Protein AF-A0A6L3IK37-F1 (afdb_monomer_lite)

Secondary structure (DSSP, 8-state):
-HHHHHHHHHHHHHHHHHHHHHHHHHHHHHHHHHHHHHHHHHHHHHHHHH-HHHHHHHHHHHHHHHHT--HHHHHHHHTS---EEEEEEEEETTTTEEEEEEEEEEEEEE-SS-TT-EEEEETTEEHHHHHHHHHHHHHHHHHHHHHS---------

Radius of gyration: 30.39 Å; chains: 1; bounding box: 72×68×81 Å

pLDDT: mean 91.51, std 11.32, range [49.31, 98.19]

Structure (mmCIF, N/CA/C/O backbone):
data_AF-A0A6L3IK37-F1
#
_entry.id   AF-A0A6L3IK37-F1
#
loop_
_atom_site.group_PDB
_atom_site.id
_atom_site.type_symbol
_atom_site.label_atom_id
_atom_site.label_alt_id
_atom_site.label_comp_id
_atom_site.label_asym_id
_atom_site.label_entity_id
_atom_site.label_seq_id
_atom_site.pdbx_PDB_ins_code
_atom_site.Cartn_x
_atom_site.Cartn_y
_atom_site.Cartn_z
_atom_site.occupancy
_atom_site.B_iso_or_equiv
_atom_site.auth_seq_id
_atom_site.auth_comp_id
_atom_site.auth_asym_id
_atom_site.auth_atom_id
_atom_site.pdbx_PDB_model_num
ATOM 1 N N . ILE A 1 1 ? 33.779 28.475 -53.588 1.00 79.12 1 ILE A N 1
ATOM 2 C CA . ILE A 1 1 ? 32.376 28.496 -53.094 1.00 79.12 1 ILE A CA 1
ATOM 3 C C . ILE A 1 1 ? 31.785 27.084 -53.132 1.00 79.12 1 ILE A C 1
ATOM 5 O O . ILE A 1 1 ? 31.242 26.649 -52.122 1.00 79.12 1 ILE A O 1
ATOM 9 N N . ASP A 1 2 ? 31.979 26.329 -54.217 1.00 88.56 2 ASP A N 1
ATOM 10 C CA . ASP A 1 2 ? 31.417 24.974 -54.367 1.00 88.56 2 ASP A CA 1
ATOM 11 C C . ASP A 1 2 ? 31.995 23.923 -53.408 1.00 88.56 2 ASP A C 1
ATOM 13 O O . ASP A 1 2 ? 31.239 23.137 -52.842 1.00 88.56 2 ASP A O 1
ATOM 17 N N . GLU A 1 3 ? 33.300 23.953 -53.121 1.00 89.50 3 GLU A N 1
ATOM 18 C CA . GLU A 1 3 ? 33.911 23.024 -52.152 1.00 89.50 3 GLU A CA 1
ATOM 19 C C . GLU A 1 3 ? 33.362 23.189 -50.730 1.00 89.50 3 GLU A C 1
ATOM 21 O O . GLU A 1 3 ? 33.156 22.210 -50.013 1.00 89.50 3 GLU A O 1
ATOM 26 N N . LEU A 1 4 ? 33.102 24.432 -50.313 1.00 92.31 4 LEU A N 1
ATOM 27 C CA . LEU A 1 4 ? 32.526 24.712 -49.000 1.00 92.31 4 LEU A CA 1
ATOM 28 C C . LEU A 1 4 ? 31.085 24.192 -48.928 1.00 92.31 4 LEU A C 1
ATOM 30 O O . LEU A 1 4 ? 30.701 23.572 -47.939 1.00 92.31 4 LEU A O 1
ATOM 34 N N . LYS A 1 5 ? 30.314 24.383 -50.005 1.00 91.38 5 LYS A N 1
ATOM 35 C CA . LYS A 1 5 ? 28.939 23.889 -50.125 1.00 91.38 5 LYS A CA 1
ATOM 36 C C . LYS A 1 5 ? 28.879 22.357 -50.088 1.00 91.38 5 LYS A C 1
ATOM 38 O O . LYS A 1 5 ? 28.042 21.807 -49.374 1.00 91.38 5 LYS A O 1
ATOM 43 N N . ALA A 1 6 ? 29.800 21.678 -50.773 1.00 92.31 6 ALA A N 1
ATOM 44 C CA . ALA A 1 6 ? 29.920 20.220 -50.741 1.00 92.31 6 ALA A CA 1
ATOM 45 C C . ALA A 1 6 ? 30.275 19.699 -49.335 1.00 92.31 6 ALA A C 1
ATOM 47 O O . ALA A 1 6 ? 29.643 18.765 -48.841 1.00 92.31 6 ALA A O 1
ATOM 48 N N . LYS A 1 7 ? 31.220 20.351 -48.639 1.00 92.69 7 LYS A N 1
ATOM 49 C CA . LYS A 1 7 ? 31.570 20.012 -47.246 1.00 92.69 7 LYS A CA 1
ATOM 50 C C . LYS A 1 7 ? 30.396 20.201 -46.283 1.00 92.69 7 LYS A C 1
ATOM 52 O O . LYS A 1 7 ? 30.181 19.356 -45.417 1.00 92.69 7 LYS A O 1
ATOM 57 N N . MET A 1 8 ? 29.619 21.275 -46.436 1.00 93.06 8 MET A N 1
ATOM 58 C CA . MET A 1 8 ? 28.425 21.512 -45.615 1.00 93.06 8 MET A CA 1
ATOM 59 C C . MET A 1 8 ? 27.357 20.433 -45.825 1.00 93.06 8 MET A C 1
ATOM 61 O O . MET A 1 8 ? 26.804 19.935 -44.847 1.00 93.06 8 MET A O 1
ATOM 65 N N . GLN A 1 9 ? 27.103 20.028 -47.074 1.00 92.75 9 GLN A N 1
ATOM 66 C CA . GLN A 1 9 ? 26.161 18.943 -47.377 1.00 92.75 9 GLN A CA 1
ATOM 67 C C . GLN A 1 9 ? 26.616 17.611 -46.771 1.00 92.75 9 GLN A C 1
ATOM 69 O O . GLN A 1 9 ? 25.831 16.942 -46.099 1.00 92.75 9 GLN A O 1
ATOM 74 N N . GLN A 1 10 ? 27.898 17.267 -46.916 1.00 94.19 10 GLN A N 1
ATOM 75 C CA . GLN A 1 10 ? 28.461 16.051 -46.328 1.00 94.19 10 GLN A CA 1
ATOM 76 C C . GLN A 1 10 ? 28.327 16.037 -44.797 1.00 94.19 10 GLN A C 1
ATOM 78 O O . GLN A 1 10 ? 27.925 15.025 -44.219 1.00 94.19 10 GLN A O 1
ATOM 83 N N . MET A 1 11 ? 28.618 17.161 -44.135 1.00 93.62 11 MET A N 1
ATOM 84 C CA . MET A 1 11 ? 28.472 17.295 -42.683 1.00 93.62 11 MET A CA 1
ATOM 85 C C . MET A 1 11 ? 27.007 17.148 -42.249 1.00 93.62 11 MET A C 1
ATOM 87 O O . MET A 1 11 ? 26.715 16.443 -41.284 1.00 93.62 11 MET A O 1
ATOM 91 N N . GLN A 1 12 ? 26.069 17.746 -42.989 1.00 93.56 12 GLN A N 1
ATOM 92 C CA . GLN A 1 12 ? 24.638 17.655 -42.697 1.00 93.56 12 GLN A CA 1
ATOM 93 C C . GLN A 1 12 ? 24.105 16.221 -42.846 1.00 93.56 12 GLN A C 1
ATOM 95 O O . GLN A 1 12 ? 23.312 15.759 -42.018 1.00 93.56 12 GLN A O 1
ATOM 100 N N . GLU A 1 13 ? 24.562 15.484 -43.858 1.00 95.06 13 GLU A N 1
ATOM 101 C CA . GLU A 1 13 ? 24.231 14.068 -44.031 1.00 95.06 13 GLU A CA 1
ATOM 102 C C . GLU A 1 13 ? 24.816 13.199 -42.915 1.00 95.06 13 GLU A C 1
ATOM 104 O O . GLU A 1 13 ? 24.126 12.323 -42.390 1.00 95.06 13 GLU A O 1
ATOM 109 N N . GLN A 1 14 ? 26.070 13.447 -42.524 1.00 94.81 14 GLN A N 1
ATOM 110 C CA . GLN A 1 14 ? 26.711 12.749 -41.407 1.00 94.81 14 GLN A CA 1
ATOM 111 C C . GLN A 1 14 ? 25.960 12.992 -40.096 1.00 94.81 14 GLN A C 1
ATOM 113 O O . GLN A 1 14 ? 25.635 12.030 -39.400 1.00 94.81 14 GLN A O 1
ATOM 118 N N . HIS A 1 15 ? 25.602 14.242 -39.799 1.00 94.00 15 HIS A N 1
ATOM 119 C CA . HIS A 1 15 ? 24.808 14.592 -38.620 1.00 94.00 15 HIS A CA 1
ATOM 120 C C . HIS A 1 15 ? 23.429 13.924 -38.656 1.00 94.00 15 HIS A C 1
ATOM 122 O O . HIS A 1 15 ? 22.992 13.341 -37.667 1.00 94.00 15 HIS A O 1
ATOM 128 N N . SER A 1 16 ? 22.759 13.930 -39.810 1.00 94.75 16 SER A N 1
ATOM 129 C CA . SER A 1 16 ? 21.452 13.280 -39.967 1.00 94.75 16 SER A CA 1
ATOM 130 C C . SER A 1 16 ? 21.529 11.769 -39.728 1.00 94.75 16 SER A C 1
ATOM 132 O O . SER A 1 16 ? 20.655 11.196 -39.076 1.00 94.75 16 SER A O 1
ATOM 134 N N . LYS A 1 17 ? 22.591 11.111 -40.212 1.00 95.56 17 LYS A N 1
ATOM 135 C CA . LYS A 1 17 ? 22.853 9.687 -39.949 1.00 95.56 17 LYS A CA 1
ATOM 136 C C . LYS A 1 17 ? 23.129 9.433 -38.468 1.00 95.56 17 LYS A C 1
ATOM 138 O O . LYS A 1 17 ? 22.574 8.491 -37.912 1.00 95.56 17 LYS A O 1
ATOM 143 N N . GLN A 1 18 ? 23.924 10.283 -37.817 1.00 94.88 18 GLN A N 1
ATOM 144 C CA . GLN A 1 18 ? 24.187 10.183 -36.379 1.00 94.88 18 GLN A CA 1
ATOM 145 C C . GLN A 1 18 ? 22.903 10.318 -35.553 1.00 94.88 18 GLN A C 1
ATOM 147 O O . GLN A 1 18 ? 22.672 9.493 -34.674 1.00 94.88 18 GLN A O 1
ATOM 152 N N . ILE A 1 19 ? 22.034 11.283 -35.873 1.00 96.00 19 ILE A N 1
ATOM 153 C CA . ILE A 1 19 ? 20.741 11.459 -35.194 1.00 96.00 19 ILE A CA 1
ATOM 154 C C . ILE A 1 19 ? 19.879 10.201 -35.337 1.00 96.00 19 ILE A C 1
ATOM 156 O O . ILE A 1 19 ? 19.370 9.699 -34.337 1.00 96.00 19 ILE A O 1
ATOM 160 N N . ARG A 1 20 ? 19.757 9.646 -36.550 1.00 95.94 20 ARG A N 1
ATOM 161 C CA . ARG A 1 20 ? 18.989 8.409 -36.778 1.00 95.94 20 ARG A CA 1
ATOM 162 C C . ARG A 1 20 ? 19.569 7.218 -36.018 1.00 95.94 20 ARG A C 1
ATOM 164 O O . ARG A 1 20 ? 18.810 6.446 -35.442 1.00 95.94 20 ARG A O 1
ATOM 171 N N . ASN A 1 21 ? 20.893 7.083 -35.983 1.00 96.44 21 ASN A N 1
ATOM 172 C CA . ASN A 1 21 ? 21.555 6.012 -35.238 1.00 96.44 21 ASN A CA 1
ATOM 173 C C . ASN A 1 21 ? 21.292 6.138 -33.733 1.00 96.44 21 ASN A C 1
ATOM 175 O O . ASN A 1 21 ? 20.941 5.151 -33.093 1.00 96.44 21 ASN A O 1
ATOM 179 N N . LEU A 1 22 ? 21.405 7.348 -33.177 1.00 96.75 22 LEU A N 1
ATOM 180 C CA . LEU A 1 22 ? 21.114 7.609 -31.766 1.00 96.75 22 LEU A CA 1
ATOM 181 C C . LEU A 1 22 ? 19.646 7.326 -31.426 1.00 96.75 22 LEU A C 1
ATOM 183 O O . LEU A 1 22 ? 19.370 6.690 -30.413 1.00 96.75 22 LEU A O 1
ATOM 187 N N . GLN A 1 23 ? 18.710 7.732 -32.289 1.00 96.19 23 GLN A N 1
ATOM 188 C CA . GLN A 1 23 ? 17.289 7.404 -32.139 1.00 96.19 23 GLN A CA 1
ATOM 189 C C . GLN A 1 23 ? 17.045 5.891 -32.192 1.00 96.19 23 GLN A C 1
ATOM 191 O O . GLN A 1 23 ? 16.277 5.367 -31.391 1.00 96.19 23 GLN A O 1
ATOM 196 N N . GLY A 1 24 ? 17.728 5.181 -33.094 1.00 97.19 24 GLY A N 1
ATOM 197 C CA . GLY A 1 24 ? 17.659 3.724 -33.185 1.00 97.19 24 GLY A CA 1
ATOM 198 C C . GLY A 1 24 ? 18.128 3.037 -31.902 1.00 97.19 24 GLY A C 1
ATOM 199 O O . GLY A 1 24 ? 17.422 2.177 -31.382 1.00 97.19 24 GLY A O 1
ATOM 200 N N . ILE A 1 25 ? 19.271 3.460 -31.354 1.00 97.19 25 ILE A N 1
ATOM 201 C CA . ILE A 1 25 ? 19.803 2.940 -30.083 1.00 97.19 25 ILE A CA 1
ATOM 202 C C . ILE A 1 25 ? 18.833 3.231 -28.933 1.00 97.19 25 ILE A C 1
ATOM 204 O O . ILE A 1 25 ? 18.523 2.335 -28.152 1.00 97.19 25 ILE A O 1
ATOM 208 N N . HIS A 1 26 ? 18.312 4.458 -28.848 1.00 96.81 26 HIS A N 1
ATOM 209 C CA . HIS A 1 26 ? 17.362 4.837 -27.803 1.00 96.81 26 HIS A CA 1
ATOM 210 C C . HIS A 1 26 ? 16.080 3.996 -27.852 1.00 96.81 26 HIS A C 1
ATOM 212 O O . HIS A 1 26 ? 15.635 3.495 -26.823 1.00 96.81 26 HIS A O 1
ATOM 218 N N . ASN A 1 27 ? 15.516 3.782 -29.044 1.00 97.19 27 ASN A N 1
ATOM 219 C CA . ASN A 1 27 ? 14.321 2.955 -29.204 1.00 97.19 27 ASN A CA 1
ATOM 220 C C . ASN A 1 27 ? 14.582 1.495 -28.821 1.00 97.19 27 ASN A C 1
ATOM 222 O O . ASN A 1 27 ? 13.758 0.893 -28.141 1.00 97.19 27 ASN A O 1
ATOM 226 N N . GLN A 1 28 ? 15.738 0.937 -29.190 1.00 97.31 28 GLN A N 1
ATOM 227 C CA . GLN A 1 28 ? 16.122 -0.411 -28.759 1.00 97.31 28 GLN A CA 1
ATOM 228 C C . GLN A 1 28 ? 16.243 -0.512 -27.233 1.00 97.31 28 GLN A C 1
ATOM 230 O O . GLN A 1 28 ? 15.827 -1.511 -26.647 1.00 97.31 28 GLN A O 1
ATOM 235 N N . GLU A 1 29 ? 16.779 0.521 -26.578 1.00 97.31 29 GLU A N 1
ATOM 236 C CA . GLU A 1 29 ? 16.861 0.572 -25.119 1.00 97.31 29 GLU A CA 1
ATOM 237 C C . GLU A 1 29 ? 15.469 0.641 -24.471 1.00 97.31 29 GLU A C 1
ATOM 239 O O . GLU A 1 29 ? 15.220 -0.054 -23.483 1.00 97.31 29 GLU A O 1
ATOM 244 N N . LEU A 1 30 ? 14.547 1.431 -25.035 1.00 97.75 30 LEU A N 1
ATOM 245 C CA . LEU A 1 30 ? 13.154 1.485 -24.582 1.00 97.75 30 LEU A CA 1
ATOM 246 C C . LEU A 1 30 ? 12.463 0.127 -24.740 1.00 97.75 30 LEU A C 1
ATOM 248 O O . LEU A 1 30 ? 11.902 -0.383 -23.773 1.00 97.75 30 LEU A O 1
ATOM 252 N N . GLU A 1 31 ? 12.578 -0.510 -25.907 1.00 97.56 31 GLU A N 1
ATOM 253 C CA . GLU A 1 31 ? 12.001 -1.837 -26.147 1.00 97.56 31 GLU A CA 1
ATOM 254 C C . GLU A 1 31 ? 12.564 -2.900 -25.196 1.00 97.56 31 GLU A C 1
ATOM 256 O O . GLU A 1 31 ? 11.833 -3.779 -24.733 1.00 97.56 31 GLU A O 1
ATOM 261 N N . ALA A 1 32 ? 13.865 -2.847 -24.895 1.00 97.25 32 ALA A N 1
ATOM 262 C CA . ALA A 1 32 ? 14.488 -3.757 -23.941 1.00 97.25 32 ALA A CA 1
ATOM 263 C C . ALA A 1 32 ? 13.937 -3.550 -22.520 1.00 97.25 32 ALA A C 1
ATOM 265 O O . ALA A 1 32 ? 13.623 -4.529 -21.837 1.00 97.25 32 ALA A O 1
ATOM 266 N N . LYS A 1 33 ? 13.764 -2.292 -22.093 1.00 97.38 33 LYS A N 1
ATOM 267 C CA . LYS A 1 33 ? 13.157 -1.958 -20.795 1.00 97.38 33 LYS A CA 1
ATOM 268 C C . LYS A 1 33 ? 11.699 -2.401 -20.718 1.00 97.38 33 LYS A C 1
ATOM 270 O O . LYS A 1 33 ? 11.321 -3.016 -19.725 1.00 97.38 33 LYS A O 1
ATOM 275 N N . ASP A 1 34 ? 10.908 -2.175 -21.761 1.00 97.81 34 ASP A N 1
ATOM 276 C CA . ASP A 1 34 ? 9.498 -2.582 -21.799 1.00 97.81 34 ASP A CA 1
ATOM 277 C C . ASP A 1 34 ? 9.331 -4.106 -21.743 1.00 97.81 34 ASP A C 1
ATOM 279 O O . ASP A 1 34 ? 8.447 -4.622 -21.047 1.00 97.81 34 ASP A O 1
ATOM 283 N N . LYS A 1 35 ? 10.215 -4.853 -22.418 1.00 97.56 35 LYS A N 1
ATOM 284 C CA . LYS A 1 35 ? 10.255 -6.322 -22.326 1.00 97.56 35 LYS A CA 1
ATOM 285 C C . LYS A 1 35 ? 10.582 -6.790 -20.910 1.00 97.56 35 LYS A C 1
ATOM 287 O O . LYS A 1 35 ? 9.932 -7.713 -20.419 1.00 97.56 35 LYS A O 1
ATOM 292 N N . GLU A 1 36 ? 11.540 -6.153 -20.240 1.00 97.69 36 GLU A N 1
ATOM 293 C CA . GLU A 1 36 ? 11.891 -6.506 -18.862 1.00 97.69 36 GLU A CA 1
ATOM 294 C C . GLU A 1 36 ? 10.768 -6.151 -17.877 1.00 97.69 36 GLU A C 1
ATOM 296 O O . GLU A 1 36 ? 10.409 -6.978 -17.041 1.00 97.69 36 GLU A O 1
ATOM 301 N N . ILE A 1 37 ? 10.124 -4.988 -18.025 1.00 97.88 37 ILE A N 1
ATOM 302 C CA . ILE A 1 37 ? 8.933 -4.618 -17.240 1.00 97.88 37 ILE A CA 1
ATOM 303 C C . ILE A 1 37 ? 7.829 -5.666 -17.422 1.00 97.88 37 ILE A C 1
ATOM 305 O O . ILE A 1 37 ? 7.253 -6.141 -16.443 1.00 97.88 37 ILE A O 1
ATOM 309 N N . SER A 1 38 ? 7.563 -6.077 -18.664 1.00 98.06 38 SER A N 1
ATOM 310 C CA . SER A 1 38 ? 6.551 -7.094 -18.973 1.00 98.06 38 SER A CA 1
ATOM 311 C C . SER A 1 38 ? 6.881 -8.442 -18.326 1.00 98.06 38 SER A C 1
ATOM 313 O O . SER A 1 38 ? 6.009 -9.090 -17.743 1.00 98.06 38 SER A O 1
ATOM 315 N N . ARG A 1 39 ? 8.156 -8.851 -18.362 1.00 97.88 39 ARG A N 1
ATOM 316 C CA . ARG A 1 39 ? 8.638 -10.069 -17.700 1.00 97.88 39 ARG A CA 1
ATOM 317 C C . ARG A 1 39 ? 8.452 -10.001 -16.183 1.00 97.88 39 ARG A C 1
ATOM 319 O O . ARG A 1 39 ? 7.956 -10.962 -15.594 1.00 97.88 39 ARG A O 1
ATOM 326 N N . LEU A 1 40 ? 8.838 -8.891 -15.556 1.00 97.94 40 LEU A N 1
ATOM 327 C CA . LEU A 1 40 ? 8.704 -8.690 -14.113 1.00 97.94 40 LEU A CA 1
ATOM 328 C C . LEU A 1 40 ? 7.235 -8.685 -13.682 1.00 97.94 40 LEU A C 1
ATOM 330 O O . LEU A 1 40 ? 6.893 -9.348 -12.704 1.00 97.94 40 LEU A O 1
ATOM 334 N N . ASN A 1 41 ? 6.355 -8.032 -14.445 1.00 96.38 41 ASN A N 1
ATOM 335 C CA . ASN A 1 41 ? 4.915 -8.043 -14.187 1.00 96.38 41 ASN A CA 1
ATOM 336 C C . ASN A 1 41 ? 4.338 -9.462 -14.252 1.00 96.38 41 ASN A C 1
ATOM 338 O O . ASN A 1 41 ? 3.615 -9.863 -13.345 1.00 96.38 41 ASN A O 1
ATOM 342 N N . ALA A 1 42 ? 4.726 -10.268 -15.245 1.00 97.38 42 ALA A N 1
ATOM 343 C CA . ALA A 1 42 ? 4.275 -11.658 -15.343 1.00 97.38 42 ALA A CA 1
ATOM 344 C C . ALA A 1 42 ? 4.743 -12.526 -14.155 1.00 97.38 42 ALA A C 1
ATOM 346 O O . ALA A 1 42 ? 4.024 -13.423 -13.707 1.00 97.38 42 ALA A O 1
ATOM 347 N N . ILE A 1 43 ? 5.947 -12.279 -13.625 1.00 96.44 43 ILE A N 1
ATOM 348 C CA . ILE A 1 43 ? 6.436 -12.947 -12.408 1.00 96.44 43 ILE A CA 1
ATOM 349 C C . ILE A 1 43 ? 5.636 -12.482 -11.187 1.00 96.44 43 ILE A C 1
ATOM 351 O O . ILE A 1 43 ? 5.230 -13.310 -10.371 1.00 96.44 43 ILE A O 1
ATOM 355 N N . LEU A 1 44 ? 5.378 -11.179 -11.073 1.00 94.81 44 LEU A N 1
ATOM 356 C CA . LEU A 1 44 ? 4.629 -10.596 -9.965 1.00 94.81 44 LEU A CA 1
ATOM 357 C C . LEU A 1 44 ? 3.179 -11.101 -9.924 1.00 94.81 44 LEU A C 1
ATOM 359 O O . LEU A 1 44 ? 2.685 -11.453 -8.856 1.00 94.81 44 LEU A O 1
ATOM 363 N N . GLU A 1 45 ? 2.517 -11.219 -11.075 1.00 94.75 45 GLU A N 1
ATOM 364 C CA . GLU A 1 45 ? 1.173 -11.798 -11.183 1.00 94.75 45 GLU A CA 1
ATOM 365 C C . GLU A 1 45 ? 1.134 -13.252 -10.700 1.00 94.75 45 GLU A C 1
ATOM 367 O O . GLU A 1 45 ? 0.257 -13.628 -9.918 1.00 94.75 45 GLU A O 1
ATOM 372 N N . LYS A 1 46 ? 2.120 -14.068 -11.096 1.00 96.06 46 LYS A N 1
ATOM 373 C CA . LYS A 1 46 ? 2.263 -15.439 -10.580 1.00 96.06 46 LYS A CA 1
ATOM 374 C C . LYS A 1 46 ? 2.469 -15.445 -9.068 1.00 96.06 46 LYS A C 1
ATOM 376 O O . LYS A 1 46 ? 1.810 -16.215 -8.374 1.00 96.06 46 LYS A O 1
ATOM 381 N N . ALA A 1 47 ? 3.324 -14.561 -8.554 1.00 95.19 47 ALA A N 1
ATOM 382 C CA . ALA A 1 47 ? 3.557 -14.430 -7.121 1.00 95.19 47 ALA A CA 1
ATOM 383 C C . ALA A 1 47 ? 2.279 -14.036 -6.364 1.00 95.19 47 ALA A C 1
ATOM 385 O O . ALA A 1 47 ? 2.011 -14.603 -5.313 1.00 95.19 47 ALA A O 1
ATOM 386 N N . PHE A 1 48 ? 1.449 -13.135 -6.897 1.00 92.06 48 PHE A N 1
ATOM 387 C CA . PHE A 1 48 ? 0.164 -12.784 -6.282 1.00 92.06 48 PHE A CA 1
ATOM 388 C C . PHE A 1 48 ? -0.843 -13.933 -6.289 1.00 92.06 48 PHE A C 1
ATOM 390 O O . PHE A 1 48 ? -1.593 -14.075 -5.324 1.00 92.06 48 PHE A O 1
ATOM 397 N N . ASN A 1 49 ? -0.851 -14.760 -7.335 1.00 90.31 49 ASN A N 1
ATOM 398 C CA . ASN A 1 49 ? -1.716 -15.939 -7.398 1.00 90.31 49 ASN A CA 1
ATOM 399 C C . ASN A 1 49 ? -1.270 -17.034 -6.418 1.00 90.31 49 ASN A C 1
ATOM 401 O O . ASN A 1 49 ? -2.110 -17.686 -5.804 1.00 90.31 49 ASN A O 1
ATOM 405 N N . TRP A 1 50 ? 0.041 -17.234 -6.252 1.00 93.19 50 TRP A N 1
ATOM 406 C CA . TRP A 1 50 ? 0.589 -18.229 -5.321 1.00 93.19 50 TRP A CA 1
ATOM 407 C C . TRP A 1 50 ? 0.601 -17.758 -3.867 1.00 93.19 50 TRP A C 1
ATOM 409 O O . TRP A 1 50 ? 0.425 -18.564 -2.956 1.00 93.19 50 TRP A O 1
ATOM 419 N N . PHE A 1 51 ? 0.782 -16.458 -3.640 1.00 91.19 51 PHE A N 1
ATOM 420 C CA . PHE A 1 51 ? 0.880 -15.851 -2.317 1.00 91.19 51 PHE A CA 1
ATOM 421 C C . PHE A 1 51 ? -0.137 -14.708 -2.179 1.00 91.19 51 PHE A C 1
ATOM 423 O O . PHE A 1 51 ? 0.237 -13.534 -2.245 1.00 91.19 51 PHE A O 1
ATOM 430 N N . PRO A 1 52 ? -1.424 -15.010 -1.919 1.00 86.12 52 PRO A N 1
ATOM 431 C CA . PRO A 1 52 ? -2.458 -13.984 -1.745 1.00 86.12 52 PRO A CA 1
ATOM 432 C C . PRO A 1 52 ? -2.114 -12.951 -0.662 1.00 86.12 52 PRO A C 1
ATOM 434 O O . PRO A 1 52 ? -2.396 -11.763 -0.811 1.00 86.12 52 PRO A O 1
ATOM 437 N N . LEU A 1 53 ? -1.416 -13.382 0.395 1.00 90.75 53 LEU A N 1
ATOM 438 C CA . LEU A 1 53 ? -0.981 -12.500 1.476 1.00 90.75 53 LEU A CA 1
ATOM 439 C C . LEU A 1 53 ? 0.040 -11.445 1.013 1.00 90.75 53 LEU A C 1
ATOM 441 O O . LEU A 1 53 ? 0.053 -10.349 1.559 1.00 90.75 53 LEU A O 1
ATOM 445 N N . LEU A 1 54 ? 0.857 -11.722 -0.013 1.00 92.62 54 LEU A N 1
ATOM 446 C CA . LEU A 1 54 ? 1.780 -10.730 -0.582 1.00 92.62 54 LEU A CA 1
ATOM 447 C C . LEU A 1 54 ? 1.006 -9.553 -1.184 1.00 92.62 54 LEU A C 1
ATOM 449 O O . LEU A 1 54 ? 1.317 -8.393 -0.911 1.00 92.62 54 LEU A O 1
ATOM 453 N N . LYS A 1 55 ? -0.035 -9.856 -1.967 1.00 92.38 55 LYS A N 1
ATOM 454 C CA . LYS A 1 55 ? -0.926 -8.845 -2.550 1.00 92.38 55 LYS A CA 1
ATOM 455 C C . LYS A 1 55 ? -1.575 -7.995 -1.457 1.00 92.38 55 LYS A C 1
ATOM 457 O O . LYS A 1 55 ? -1.666 -6.775 -1.583 1.00 92.38 55 LYS A O 1
ATOM 462 N N . GLU A 1 56 ? -1.982 -8.637 -0.369 1.00 94.81 56 GLU A N 1
ATOM 463 C CA . GLU A 1 56 ? -2.601 -7.964 0.764 1.00 94.81 56 GLU A CA 1
ATOM 464 C C . GLU A 1 56 ? -1.618 -7.096 1.568 1.00 94.81 56 GLU A C 1
ATOM 466 O O . GLU A 1 56 ? -1.976 -5.997 1.994 1.00 94.81 56 GLU A O 1
ATOM 471 N N . MET A 1 57 ? -0.361 -7.521 1.729 1.00 94.62 57 MET A N 1
ATOM 472 C CA . MET A 1 57 ? 0.677 -6.704 2.368 1.00 94.62 57 MET A CA 1
ATOM 473 C C . MET A 1 57 ? 0.969 -5.429 1.571 1.00 94.62 57 MET A C 1
ATOM 475 O O . MET A 1 57 ? 1.045 -4.358 2.168 1.00 94.62 57 MET A O 1
ATOM 479 N N . LEU A 1 58 ? 1.041 -5.507 0.237 1.00 95.06 58 LEU A N 1
ATOM 480 C CA . LEU A 1 58 ? 1.216 -4.325 -0.620 1.00 95.06 58 LEU A CA 1
ATOM 481 C C . LEU A 1 58 ? 0.007 -3.381 -0.555 1.00 95.06 58 LEU A C 1
ATOM 483 O O . LEU A 1 58 ? 0.159 -2.158 -0.510 1.00 95.06 58 LEU A O 1
ATOM 487 N N . ARG A 1 59 ? -1.213 -3.934 -0.495 1.00 95.56 59 ARG A N 1
ATOM 488 C CA . ARG A 1 59 ? -2.430 -3.142 -0.256 1.00 95.56 59 ARG A CA 1
ATOM 489 C C . ARG A 1 59 ? -2.348 -2.412 1.087 1.00 95.56 59 ARG A C 1
ATOM 491 O O . ARG A 1 59 ? -2.700 -1.234 1.164 1.00 95.56 59 ARG A O 1
ATOM 498 N N . MET A 1 60 ? -1.889 -3.101 2.131 1.00 96.94 60 MET A N 1
ATOM 499 C CA . MET A 1 60 ? -1.763 -2.545 3.476 1.00 96.94 60 MET A CA 1
ATOM 500 C C . MET A 1 60 ? -0.673 -1.472 3.568 1.00 96.94 60 MET A C 1
ATOM 502 O O . MET A 1 60 ? -0.887 -0.442 4.204 1.00 96.94 60 MET A O 1
ATOM 506 N N . GLU A 1 61 ? 0.462 -1.664 2.897 1.00 97.19 61 GLU A N 1
ATOM 507 C CA . GLU A 1 61 ? 1.522 -0.658 2.781 1.00 97.19 61 GLU A CA 1
ATOM 508 C C . GLU A 1 61 ? 0.983 0.636 2.163 1.00 97.19 61 GLU A C 1
ATOM 510 O O . GLU A 1 61 ? 1.133 1.714 2.743 1.00 97.19 61 GLU A O 1
ATOM 515 N N . LYS A 1 62 ? 0.260 0.526 1.039 1.00 97.12 62 LYS A N 1
ATOM 516 C CA . LYS A 1 62 ? -0.375 1.677 0.385 1.00 97.12 62 LYS A CA 1
ATOM 517 C C . LYS A 1 62 ? -1.373 2.388 1.305 1.00 97.12 62 LYS A C 1
ATOM 519 O O . LYS A 1 62 ? -1.368 3.616 1.361 1.00 97.12 62 LYS A O 1
ATOM 524 N N . LEU A 1 63 ? -2.192 1.634 2.048 1.00 96.88 63 LEU A N 1
ATOM 525 C CA . LEU A 1 63 ? -3.118 2.196 3.037 1.00 96.88 63 LEU A CA 1
ATOM 526 C C . LEU A 1 63 ? -2.367 2.978 4.125 1.00 96.88 63 LEU A C 1
ATOM 528 O O . LEU A 1 63 ? -2.742 4.104 4.441 1.00 96.88 63 LEU A O 1
ATOM 532 N N . CYS A 1 64 ? -1.296 2.412 4.682 1.00 97.31 64 CYS A N 1
ATOM 533 C CA . CYS A 1 64 ? -0.521 3.070 5.731 1.00 97.31 64 CYS A CA 1
ATOM 534 C C . CYS A 1 64 ? 0.128 4.372 5.234 1.00 97.31 64 CYS A C 1
ATOM 536 O O . CYS A 1 64 ? 0.095 5.381 5.941 1.00 97.31 64 CYS A O 1
ATOM 538 N N . TYR A 1 65 ? 0.650 4.384 4.003 1.00 97.81 65 TYR A N 1
ATOM 539 C CA . TYR A 1 65 ? 1.148 5.612 3.378 1.00 97.81 65 TYR A CA 1
ATOM 540 C C . TYR A 1 65 ? 0.046 6.660 3.197 1.00 97.81 65 TYR A C 1
ATOM 542 O O . TYR A 1 65 ? 0.255 7.821 3.544 1.00 97.81 65 TYR A O 1
ATOM 550 N N . ALA A 1 66 ? -1.134 6.260 2.713 1.00 97.00 66 ALA A N 1
ATOM 551 C CA . ALA A 1 66 ? -2.267 7.168 2.521 1.00 97.00 66 ALA A CA 1
ATOM 552 C C . ALA A 1 66 ? -2.740 7.808 3.839 1.00 97.00 66 ALA A C 1
ATOM 554 O O . ALA A 1 66 ? -3.089 8.986 3.877 1.00 97.00 66 ALA A O 1
ATOM 555 N N . ILE A 1 67 ? -2.687 7.052 4.939 1.00 95.75 67 ILE A N 1
ATOM 556 C CA . ILE A 1 67 ? -3.019 7.522 6.292 1.00 95.75 67 ILE A CA 1
ATOM 557 C C . ILE A 1 67 ? -1.955 8.494 6.840 1.00 95.75 67 ILE A C 1
ATOM 559 O O . ILE A 1 67 ? -2.258 9.316 7.710 1.00 95.75 67 ILE A O 1
ATOM 563 N N . GLY A 1 68 ? -0.736 8.460 6.294 1.00 96.31 68 GLY A N 1
ATOM 564 C CA . GLY A 1 68 ? 0.364 9.363 6.635 1.00 96.31 68 GLY A CA 1
ATOM 565 C C . GLY A 1 68 ? 1.470 8.730 7.479 1.00 96.31 68 GLY A C 1
ATOM 566 O O . GLY A 1 68 ? 2.203 9.455 8.150 1.00 96.31 68 GLY A O 1
ATOM 567 N N . PHE A 1 69 ? 1.596 7.400 7.486 1.00 97.56 69 PHE A N 1
ATOM 568 C CA . PHE A 1 69 ? 2.687 6.723 8.188 1.00 97.56 69 PHE A CA 1
ATOM 569 C C . PHE A 1 69 ? 4.013 6.846 7.440 1.00 97.56 69 PHE A C 1
ATOM 571 O O . PHE A 1 69 ? 4.070 6.847 6.210 1.00 97.56 69 PHE A O 1
ATOM 578 N N . THR A 1 70 ? 5.101 6.938 8.206 1.00 96.81 70 THR A N 1
ATOM 579 C CA . THR A 1 70 ? 6.457 6.941 7.654 1.00 96.81 70 THR A CA 1
ATOM 580 C C . THR A 1 70 ? 6.881 5.528 7.264 1.00 96.81 70 THR A C 1
ATOM 582 O O . THR A 1 70 ? 6.340 4.536 7.756 1.00 96.81 70 THR A O 1
ATOM 585 N N . LYS A 1 71 ? 7.907 5.426 6.414 1.00 97.31 71 LYS A N 1
ATOM 586 C CA . LYS A 1 71 ? 8.492 4.140 6.012 1.00 97.31 71 LYS A CA 1
ATOM 587 C C . LYS A 1 71 ? 8.879 3.270 7.217 1.00 97.31 71 LYS A C 1
ATOM 589 O O . LYS A 1 71 ? 8.631 2.069 7.200 1.00 97.31 71 LYS A O 1
ATOM 594 N N . ASP A 1 72 ? 9.422 3.869 8.275 1.00 97.44 72 ASP A N 1
ATOM 595 C CA . ASP A 1 72 ? 9.832 3.133 9.476 1.00 97.44 72 ASP A CA 1
ATOM 596 C C . ASP A 1 72 ? 8.636 2.580 10.255 1.00 97.44 72 ASP A C 1
ATOM 598 O O . ASP A 1 72 ? 8.662 1.432 10.694 1.00 97.44 72 ASP A O 1
ATOM 602 N N . MET A 1 73 ? 7.556 3.359 10.370 1.00 97.12 73 MET A N 1
ATOM 603 C CA . MET A 1 73 ? 6.313 2.91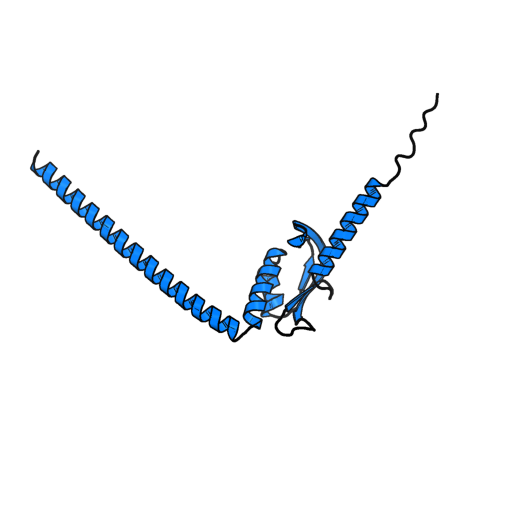3 11.007 1.00 97.12 73 MET A CA 1
ATOM 604 C C . MET A 1 73 ? 5.690 1.741 10.244 1.00 97.12 73 MET A C 1
ATOM 606 O O . MET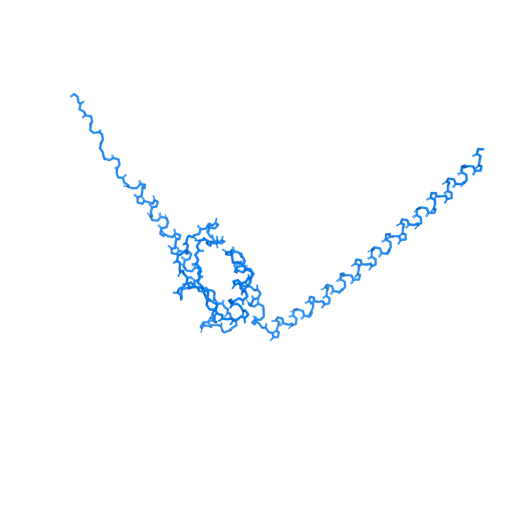 A 1 73 ? 5.283 0.750 10.849 1.00 97.12 73 MET A O 1
ATOM 610 N N . ILE A 1 74 ? 5.661 1.833 8.912 1.00 97.69 74 ILE A N 1
ATOM 611 C CA . ILE A 1 74 ? 5.164 0.771 8.031 1.00 97.69 74 ILE A CA 1
ATOM 612 C C . ILE A 1 74 ? 6.020 -0.487 8.174 1.00 97.69 74 ILE A C 1
ATOM 614 O O . ILE A 1 74 ? 5.478 -1.582 8.300 1.00 97.69 74 ILE A O 1
ATOM 618 N N . ASN A 1 75 ? 7.345 -0.344 8.222 1.00 97.31 75 ASN A N 1
ATOM 619 C CA . ASN A 1 75 ? 8.254 -1.469 8.414 1.00 97.31 75 ASN A CA 1
ATOM 620 C C . ASN A 1 75 ? 8.034 -2.162 9.771 1.00 97.31 75 ASN A C 1
ATOM 622 O O . ASN A 1 75 ? 8.022 -3.392 9.839 1.00 97.31 75 ASN A O 1
ATOM 626 N N . SER A 1 76 ? 7.802 -1.400 10.844 1.00 97.69 76 SER A N 1
ATOM 627 C CA . SER A 1 76 ? 7.434 -1.977 12.142 1.00 97.69 76 SER A CA 1
ATOM 628 C C . SER A 1 76 ? 6.102 -2.735 12.079 1.00 97.69 76 SER A C 1
ATOM 630 O O . SER A 1 76 ? 6.018 -3.860 12.567 1.00 97.69 76 SER A O 1
ATOM 632 N N . LEU A 1 77 ? 5.087 -2.178 11.412 1.00 97.38 77 LEU A N 1
ATOM 633 C CA . LEU A 1 77 ? 3.764 -2.801 11.288 1.00 97.38 77 LEU A CA 1
ATOM 634 C C . LEU A 1 77 ? 3.751 -4.059 10.407 1.00 97.38 77 LEU A C 1
ATOM 636 O O . LEU A 1 77 ? 3.134 -5.056 10.773 1.00 97.38 77 LEU A O 1
ATOM 640 N N . LEU A 1 78 ? 4.390 -4.015 9.235 1.00 95.88 78 LEU A N 1
ATOM 641 C CA . LEU A 1 78 ? 4.277 -5.061 8.213 1.00 95.88 78 LEU A CA 1
ATOM 642 C C . LEU A 1 78 ? 5.401 -6.090 8.283 1.00 95.88 78 LEU A C 1
ATOM 644 O O . LEU A 1 78 ? 5.137 -7.291 8.225 1.00 95.88 78 LEU A O 1
ATOM 648 N N . THR A 1 79 ? 6.644 -5.635 8.430 1.00 94.12 79 THR A N 1
ATOM 649 C CA . THR A 1 79 ? 7.817 -6.518 8.416 1.00 94.12 79 THR A CA 1
ATOM 650 C C . THR A 1 79 ? 8.073 -7.099 9.797 1.00 94.12 79 THR A C 1
ATOM 652 O O . THR A 1 79 ? 8.185 -8.316 9.941 1.00 94.12 79 THR A O 1
ATOM 655 N N . LYS A 1 80 ? 8.127 -6.243 10.827 1.00 96.06 80 LYS A N 1
ATOM 656 C CA . LYS A 1 80 ? 8.363 -6.686 12.212 1.00 96.06 80 LYS A CA 1
ATOM 657 C C . LYS A 1 80 ? 7.103 -7.218 12.892 1.00 96.06 80 LYS A C 1
ATOM 659 O O . LYS A 1 80 ? 7.210 -7.941 13.877 1.00 96.06 80 LYS A O 1
ATOM 664 N N . LYS A 1 81 ? 5.920 -6.908 12.344 1.00 94.62 81 LYS A N 1
ATOM 665 C CA . LYS A 1 81 ? 4.605 -7.290 12.892 1.00 94.62 81 LYS A CA 1
ATOM 666 C C . LYS A 1 81 ? 4.392 -6.778 14.322 1.00 94.62 81 LYS A C 1
ATOM 668 O O . LYS A 1 81 ? 3.743 -7.426 15.143 1.00 94.62 81 LYS A O 1
ATOM 673 N N . GLU A 1 82 ? 4.948 -5.609 14.612 1.00 96.62 82 GLU A N 1
ATOM 674 C CA . GLU A 1 82 ? 4.878 -4.946 15.909 1.00 96.62 82 GLU A CA 1
ATOM 675 C C . GLU A 1 82 ? 3.710 -3.961 15.946 1.00 96.62 82 GLU A C 1
ATOM 677 O O . GLU A 1 82 ? 3.356 -3.343 14.941 1.00 96.62 82 GLU A O 1
ATOM 682 N N . ALA A 1 83 ? 3.125 -3.782 17.129 1.00 97.44 83 ALA A N 1
ATOM 683 C CA . ALA A 1 83 ? 2.220 -2.667 17.357 1.00 97.44 83 ALA A CA 1
ATOM 684 C C . ALA A 1 83 ? 3.036 -1.382 17.539 1.00 97.44 83 ALA A C 1
ATOM 686 O O . ALA A 1 83 ? 4.040 -1.373 18.252 1.00 97.44 83 ALA A O 1
ATOM 687 N N . ILE A 1 84 ? 2.583 -0.289 16.933 1.00 97.44 84 ILE A N 1
ATOM 688 C CA . ILE A 1 84 ? 3.217 1.023 17.069 1.00 97.44 84 ILE A CA 1
ATOM 689 C C . ILE A 1 84 ? 2.303 1.963 17.840 1.00 97.44 84 ILE A C 1
ATOM 691 O O . ILE A 1 84 ? 1.082 1.865 17.773 1.00 97.44 84 ILE A O 1
ATOM 695 N N . ARG A 1 85 ? 2.896 2.899 18.570 1.00 96.94 85 ARG A N 1
ATOM 696 C CA . ARG A 1 85 ? 2.174 3.932 19.307 1.00 96.94 85 ARG A CA 1
ATOM 697 C C . ARG A 1 85 ? 2.411 5.270 18.635 1.00 96.94 85 ARG A C 1
ATOM 699 O O . ARG A 1 85 ? 3.559 5.633 18.383 1.00 96.94 85 ARG A O 1
ATOM 706 N N . CYS A 1 86 ? 1.340 5.996 18.342 1.00 93.81 86 CYS A N 1
ATOM 707 C CA . CYS A 1 86 ? 1.412 7.192 17.514 1.00 93.81 86 CYS A CA 1
ATOM 708 C C . CYS A 1 86 ? 0.701 8.382 18.156 1.00 93.81 86 CYS A C 1
ATOM 710 O O . CYS A 1 86 ? -0.278 8.249 18.887 1.00 93.81 86 CYS A O 1
ATOM 712 N N . ASN A 1 87 ? 1.213 9.567 17.839 1.00 94.44 87 ASN A N 1
ATOM 713 C CA . ASN A 1 87 ? 0.632 10.858 18.179 1.00 94.44 87 ASN A CA 1
ATOM 714 C C . ASN A 1 87 ? 0.619 11.724 16.919 1.00 94.44 87 ASN A C 1
ATOM 716 O O . ASN A 1 87 ? 1.447 11.529 16.028 1.00 94.44 87 ASN A O 1
ATOM 720 N N . GLY A 1 88 ? -0.274 12.708 16.863 1.00 95.06 88 GLY A N 1
ATOM 721 C CA . GLY A 1 88 ? -0.339 13.662 15.760 1.00 95.0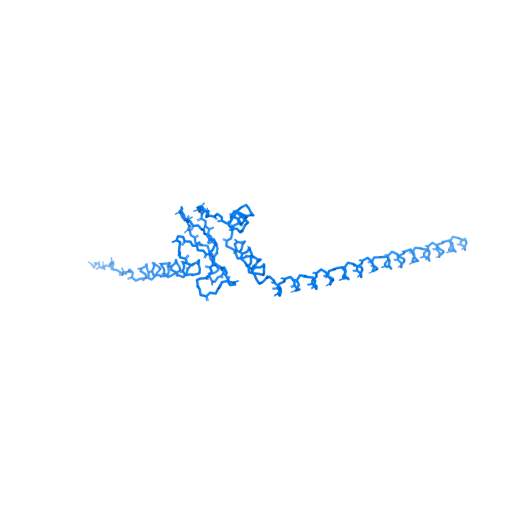6 88 GLY A CA 1
ATOM 722 C C . GLY A 1 88 ? -1.657 13.561 15.014 1.00 95.06 88 GLY A C 1
ATOM 723 O O . GLY A 1 88 ? -2.713 13.562 15.637 1.00 95.06 88 GLY A O 1
ATOM 724 N N . ARG A 1 89 ? -1.609 13.522 13.679 1.00 96.19 89 ARG A N 1
ATOM 725 C CA . ARG A 1 89 ? -2.816 13.478 12.847 1.00 96.19 89 ARG A CA 1
ATOM 726 C C . ARG A 1 89 ? -2.681 12.438 11.755 1.00 96.19 89 ARG A C 1
ATOM 728 O O . ARG A 1 89 ? -1.648 12.388 11.094 1.00 96.19 89 ARG A O 1
ATOM 735 N N . ILE A 1 90 ? -3.751 11.698 11.518 1.00 97.19 90 ILE A N 1
ATOM 736 C CA . ILE A 1 90 ? -3.838 10.716 10.440 1.00 97.19 90 ILE A CA 1
ATOM 737 C C . ILE A 1 90 ? -4.906 11.113 9.429 1.00 97.19 90 ILE A C 1
ATOM 739 O O . ILE A 1 90 ? -5.902 11.742 9.787 1.00 97.19 90 ILE A O 1
ATOM 743 N N . TYR A 1 91 ? -4.692 10.786 8.160 1.00 97.88 91 TYR A N 1
ATOM 744 C CA . TYR A 1 91 ? -5.599 11.133 7.071 1.00 97.88 91 TYR A CA 1
ATOM 745 C C . TYR A 1 91 ? -6.601 10.012 6.783 1.00 97.88 91 TYR A C 1
ATOM 747 O O . TYR A 1 91 ? -6.233 8.847 6.673 1.00 97.88 91 TYR A O 1
ATOM 755 N N . SER A 1 92 ? -7.870 10.380 6.629 1.00 96.69 92 SER A N 1
ATOM 756 C CA . SER A 1 92 ? -8.922 9.514 6.104 1.00 96.69 92 SER A CA 1
ATOM 757 C C . SER A 1 92 ? -9.169 9.866 4.644 1.00 96.69 92 SER A C 1
ATOM 759 O O . SER A 1 92 ? -9.621 10.977 4.355 1.00 96.69 92 SER A O 1
ATOM 761 N N . GLU A 1 93 ? -8.919 8.928 3.730 1.00 94.56 93 GLU A N 1
ATOM 762 C CA . GLU A 1 93 ? -9.307 9.089 2.323 1.00 94.56 93 GLU A CA 1
ATOM 763 C C . GLU A 1 93 ? -10.834 9.164 2.165 1.00 94.56 93 GLU A C 1
ATOM 765 O O . GLU A 1 93 ? -11.326 10.003 1.411 1.00 94.56 93 GLU A O 1
ATOM 770 N N . GLU A 1 94 ? -11.586 8.358 2.926 1.00 94.62 94 GLU A N 1
ATOM 771 C CA . GLU A 1 94 ? -13.058 8.312 2.889 1.00 94.62 94 GLU A CA 1
ATOM 772 C C . GLU A 1 94 ? -13.683 9.676 3.219 1.00 94.62 94 GLU A C 1
ATOM 774 O O . GLU A 1 94 ? -14.595 10.136 2.532 1.00 94.62 94 GLU A O 1
ATOM 779 N N . HIS A 1 95 ? -13.160 10.364 4.237 1.00 94.94 95 HIS A N 1
ATOM 780 C CA . HIS A 1 95 ? -13.669 11.672 4.670 1.00 94.94 95 HIS A CA 1
ATOM 781 C C . HIS A 1 95 ? -12.839 12.857 4.156 1.00 94.94 95 HIS A C 1
ATOM 783 O O . HIS A 1 95 ? -13.140 14.008 4.478 1.00 94.94 95 HIS A O 1
ATOM 789 N N . LYS A 1 96 ? -11.783 12.588 3.375 1.00 95.12 96 LYS A N 1
ATOM 790 C CA . LYS A 1 96 ? -10.811 13.560 2.847 1.00 95.12 96 LYS A CA 1
ATOM 791 C C . LYS A 1 96 ? -10.287 14.545 3.898 1.00 95.12 96 LYS A C 1
ATOM 793 O O . LYS A 1 96 ? -10.075 15.725 3.612 1.00 95.12 96 LYS A O 1
ATOM 798 N N . ARG A 1 97 ? -10.078 14.081 5.131 1.00 95.31 97 ARG A N 1
ATOM 799 C CA . ARG A 1 97 ? -9.735 14.938 6.276 1.00 95.31 97 ARG A CA 1
ATOM 800 C C . ARG A 1 97 ? -8.757 14.255 7.219 1.00 95.31 97 ARG A C 1
ATOM 802 O O . ARG A 1 97 ? -8.691 13.032 7.285 1.00 95.31 97 ARG A O 1
ATOM 809 N N . LYS A 1 98 ? -7.999 15.069 7.956 1.00 96.50 98 LYS A N 1
ATOM 810 C CA . LYS A 1 98 ? -7.121 14.608 9.032 1.00 96.50 98 LYS A CA 1
ATOM 811 C C . LYS A 1 98 ? -7.847 14.589 10.377 1.00 96.50 98 LYS A C 1
ATOM 813 O O . LYS A 1 98 ? -8.565 15.538 10.693 1.00 96.50 98 LYS A O 1
ATOM 818 N N . PHE A 1 99 ? -7.598 13.547 11.157 1.00 96.50 99 PHE A N 1
ATOM 819 C CA . PHE A 1 99 ? -8.109 13.353 12.509 1.00 96.50 99 PHE A CA 1
ATOM 820 C C . PHE A 1 99 ? -6.952 13.281 13.497 1.00 96.50 99 PHE A C 1
ATOM 822 O O . PHE A 1 99 ? -5.896 12.736 13.177 1.00 96.50 99 PHE A O 1
ATOM 829 N N . ASP A 1 100 ? -7.150 13.865 14.673 1.00 96.12 100 ASP A N 1
ATOM 830 C CA . ASP A 1 100 ? -6.151 13.897 15.734 1.00 96.12 100 ASP A CA 1
ATOM 831 C C . ASP A 1 100 ? -6.084 12.543 16.453 1.00 96.12 100 ASP A C 1
ATOM 833 O O . ASP A 1 100 ? -7.113 11.959 16.785 1.00 96.12 100 ASP A O 1
ATOM 837 N N . ILE A 1 101 ? -4.863 12.069 16.694 1.00 96.62 101 ILE A N 1
ATOM 838 C CA . ILE A 1 101 ? -4.549 10.850 17.442 1.00 96.62 101 ILE A CA 1
ATOM 839 C C . ILE A 1 101 ? -3.631 11.189 18.617 1.00 96.62 101 ILE A C 1
ATOM 841 O O . ILE A 1 101 ? -2.721 12.022 18.506 1.00 96.62 101 ILE A O 1
ATOM 845 N N . LYS A 1 102 ? -3.877 10.558 19.763 1.00 95.31 102 LYS A N 1
ATOM 846 C CA . LYS A 1 102 ? -3.159 10.795 21.017 1.00 95.31 102 LYS A CA 1
ATOM 847 C C . LYS A 1 102 ? -2.880 9.469 21.700 1.00 95.31 102 LYS A C 1
ATOM 849 O O . LYS A 1 102 ? -3.757 8.885 22.326 1.00 95.31 102 LYS A O 1
ATOM 854 N N . ASN A 1 103 ? -1.619 9.057 21.642 1.00 95.06 103 ASN A N 1
ATOM 855 C CA . ASN A 1 103 ? -1.116 7.842 22.266 1.00 95.06 103 ASN A CA 1
ATOM 856 C C . ASN A 1 103 ? -1.840 6.572 21.783 1.00 95.06 103 ASN A C 1
ATOM 858 O O . ASN A 1 103 ? -1.899 5.574 22.501 1.00 95.06 103 ASN A O 1
ATOM 862 N N . ASP A 1 104 ? -2.380 6.619 20.566 1.00 97.12 104 ASP A N 1
ATOM 863 C CA . ASP A 1 104 ? -3.157 5.537 19.980 1.00 97.12 104 ASP A CA 1
ATOM 864 C C . ASP A 1 104 ? -2.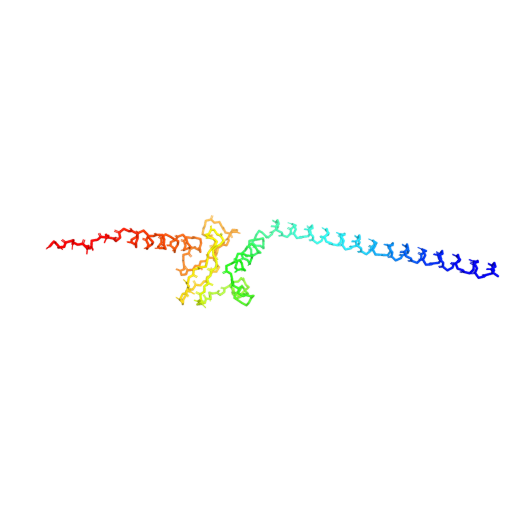235 4.421 19.483 1.00 97.12 104 ASP A C 1
ATOM 866 O O . ASP A 1 104 ? -1.145 4.675 18.956 1.00 97.12 104 ASP A O 1
ATOM 870 N N . ILE A 1 105 ? -2.668 3.174 19.664 1.00 98.00 105 ILE A N 1
ATOM 871 C CA . ILE A 1 105 ? -1.900 1.981 19.307 1.00 98.00 105 ILE A CA 1
ATOM 872 C C . ILE A 1 105 ? -2.405 1.435 17.980 1.00 98.00 105 ILE A C 1
ATOM 874 O O . ILE A 1 105 ? -3.556 1.022 17.881 1.00 98.00 105 ILE A O 1
ATOM 878 N N . PHE A 1 106 ? -1.527 1.361 16.988 1.00 98.19 106 PHE A N 1
ATOM 879 C CA . PHE A 1 106 ? -1.813 0.779 15.688 1.00 98.19 106 PHE A CA 1
ATOM 880 C C . PHE A 1 106 ? -1.210 -0.607 15.559 1.00 98.19 106 PHE A C 1
ATOM 882 O O . PHE A 1 106 ? -0.092 -0.854 16.014 1.00 98.19 106 PHE A O 1
ATOM 889 N N . LYS A 1 107 ? -1.937 -1.504 14.898 1.00 98.00 107 LYS A N 1
ATOM 890 C CA . LYS A 1 107 ? -1.476 -2.864 14.628 1.00 98.00 107 LYS A CA 1
ATOM 891 C C . LYS A 1 107 ? -2.062 -3.367 13.317 1.00 98.00 107 LYS A C 1
ATOM 893 O O . LYS A 1 107 ? -3.200 -3.055 12.984 1.00 98.00 107 LYS A O 1
ATOM 898 N N . VAL A 1 108 ? -1.283 -4.152 12.579 1.00 97.31 108 VAL A N 1
ATOM 899 C CA . VAL A 1 108 ? -1.792 -4.916 11.437 1.00 97.31 108 VAL A CA 1
ATOM 900 C C . VAL A 1 108 ? -2.076 -6.336 11.904 1.00 97.31 108 VAL A C 1
ATOM 902 O O . VAL A 1 108 ? -1.206 -7.014 12.450 1.00 97.31 108 VAL A O 1
ATOM 905 N N . GLU A 1 109 ? -3.313 -6.773 11.721 1.00 94.50 109 GLU A N 1
ATOM 906 C CA . GLU A 1 109 ? -3.811 -8.063 12.192 1.00 94.50 109 GLU A CA 1
ATOM 907 C C . GLU A 1 109 ? -4.430 -8.842 11.032 1.00 94.50 109 GLU A C 1
ATOM 909 O O . GLU A 1 109 ? -4.889 -8.254 10.051 1.00 94.50 109 GLU A O 1
ATOM 914 N N . LYS A 1 110 ? -4.443 -10.175 11.126 1.00 93.56 110 LYS A N 1
ATOM 915 C CA . LYS A 1 110 ? -5.215 -10.998 10.189 1.00 93.56 110 LYS A CA 1
ATOM 916 C C . LYS A 1 110 ? -6.700 -10.751 10.410 1.00 93.56 110 LYS A C 1
ATOM 918 O O . LYS A 1 110 ? -7.143 -10.630 11.552 1.00 93.56 110 LYS A O 1
ATOM 923 N N . ASN A 1 111 ? -7.461 -10.697 9.326 1.00 92.06 111 ASN A N 1
ATOM 924 C CA . ASN A 1 111 ? -8.905 -10.607 9.425 1.00 92.06 111 ASN A CA 1
ATOM 925 C C . ASN A 1 111 ? -9.456 -11.917 10.036 1.00 92.06 111 ASN A C 1
ATOM 927 O O . ASN A 1 111 ? -9.101 -12.998 9.564 1.00 92.06 111 ASN A O 1
ATOM 931 N N . PRO A 1 112 ? -10.299 -11.850 11.084 1.00 89.06 112 PRO A N 1
ATOM 932 C CA . PRO A 1 112 ? -10.838 -13.039 11.744 1.00 89.06 112 PRO A CA 1
ATOM 933 C C . PRO A 1 112 ? -11.771 -13.879 10.859 1.00 89.06 112 PRO A C 1
ATOM 935 O O . PRO A 1 112 ? -11.944 -15.062 11.137 1.00 89.06 112 PRO A O 1
ATOM 938 N N . THR A 1 113 ? -12.382 -13.294 9.824 1.00 90.94 113 THR A N 1
ATOM 939 C CA . THR A 1 113 ? -13.318 -13.991 8.923 1.00 90.94 113 THR A CA 1
ATOM 940 C C . THR A 1 113 ? -12.698 -14.402 7.589 1.00 90.94 113 THR A C 1
ATOM 942 O O . THR A 1 113 ? -13.299 -15.188 6.863 1.00 90.94 113 THR A O 1
ATOM 945 N N . ASP A 1 114 ? -11.513 -13.884 7.259 1.00 90.00 114 ASP A N 1
ATOM 946 C CA . ASP A 1 114 ? -10.820 -14.138 5.994 1.00 90.00 114 ASP A CA 1
ATOM 947 C C . ASP A 1 114 ? -9.304 -14.056 6.213 1.00 90.00 114 ASP A C 1
ATOM 949 O O . ASP A 1 114 ? -8.719 -12.975 6.249 1.00 90.00 114 ASP A O 1
ATOM 953 N N . ASP A 1 115 ? -8.644 -15.199 6.363 1.00 86.25 115 ASP A N 1
ATOM 954 C CA . ASP A 1 115 ? -7.220 -15.264 6.699 1.00 86.25 115 ASP A CA 1
ATOM 955 C C . ASP A 1 115 ? -6.285 -14.765 5.580 1.00 86.25 115 ASP A C 1
ATOM 957 O O . ASP A 1 115 ? -5.096 -14.526 5.835 1.00 86.25 115 ASP A O 1
ATOM 961 N N . SER A 1 116 ? -6.824 -14.548 4.375 1.00 88.25 116 SER A N 1
ATOM 962 C CA . SER A 1 116 ? -6.132 -13.921 3.248 1.00 88.25 116 SER A CA 1
ATOM 963 C C . SER A 1 116 ? -6.065 -12.394 3.354 1.00 88.25 116 SER A C 1
ATOM 965 O O . SER A 1 116 ? -5.289 -11.761 2.634 1.00 88.25 116 SER A O 1
ATOM 967 N N . LYS A 1 117 ? -6.846 -11.793 4.264 1.00 93.50 117 LYS A N 1
ATOM 968 C CA . LYS A 1 117 ? -6.951 -10.342 4.449 1.00 93.50 117 LYS A CA 1
ATOM 969 C C . LYS A 1 117 ? -6.253 -9.854 5.714 1.00 93.50 117 LYS A C 1
ATOM 971 O O . LYS A 1 117 ? -6.175 -10.539 6.735 1.00 93.50 117 LYS A O 1
ATOM 976 N N . LEU A 1 118 ? -5.801 -8.606 5.657 1.00 95.69 118 LEU A N 1
ATOM 977 C CA . LEU A 1 118 ? -5.202 -7.872 6.760 1.00 95.69 118 LEU A CA 1
ATOM 978 C C . LEU A 1 118 ? -6.075 -6.666 7.112 1.00 95.69 118 LEU A C 1
ATOM 980 O O . LEU A 1 118 ? -6.646 -5.996 6.248 1.00 95.69 118 LEU A O 1
ATOM 984 N N . ILE A 1 119 ? -6.138 -6.353 8.399 1.00 96.44 119 ILE A N 1
ATOM 985 C CA . ILE A 1 119 ? -6.853 -5.201 8.938 1.00 96.44 119 ILE A CA 1
ATOM 986 C C . ILE A 1 119 ? -5.848 -4.341 9.695 1.00 96.44 119 ILE A C 1
ATOM 988 O O . ILE A 1 119 ? -5.119 -4.839 10.550 1.00 96.44 119 ILE A O 1
ATOM 992 N N . LEU A 1 120 ? -5.820 -3.045 9.384 1.00 97.75 120 LEU A N 1
ATOM 993 C CA . LEU A 1 120 ? -5.170 -2.057 10.236 1.00 97.75 120 LEU A CA 1
ATOM 994 C C . LEU A 1 120 ? -6.153 -1.667 11.339 1.00 97.75 120 LEU A C 1
ATOM 996 O O . LEU A 1 120 ? -7.257 -1.198 11.048 1.00 97.75 120 LEU A O 1
ATOM 1000 N N . THR A 1 121 ? -5.751 -1.861 12.587 1.00 97.94 121 THR A N 1
ATOM 1001 C CA . THR A 1 121 ? -6.525 -1.476 13.763 1.00 97.94 121 THR A CA 1
ATOM 1002 C C . THR A 1 121 ? -5.863 -0.308 14.483 1.00 97.94 121 THR A C 1
ATOM 1004 O O . THR A 1 121 ? -4.647 -0.133 14.421 1.00 97.94 121 THR A O 1
ATOM 1007 N N . ILE A 1 122 ? -6.680 0.496 15.154 1.00 97.88 122 ILE A N 1
ATOM 1008 C CA . ILE A 1 122 ? -6.303 1.538 16.103 1.00 97.88 122 ILE A CA 1
ATOM 1009 C C . ILE A 1 122 ? -7.009 1.225 17.424 1.00 97.88 122 ILE A C 1
ATOM 1011 O O . ILE A 1 122 ? -8.223 1.054 17.460 1.00 97.88 122 ILE A O 1
ATOM 1015 N N . ASN A 1 123 ? -6.253 1.040 18.504 1.00 96.69 123 ASN A N 1
ATOM 1016 C CA . ASN A 1 123 ? -6.751 0.572 19.804 1.00 96.69 123 ASN A CA 1
ATOM 1017 C C . ASN A 1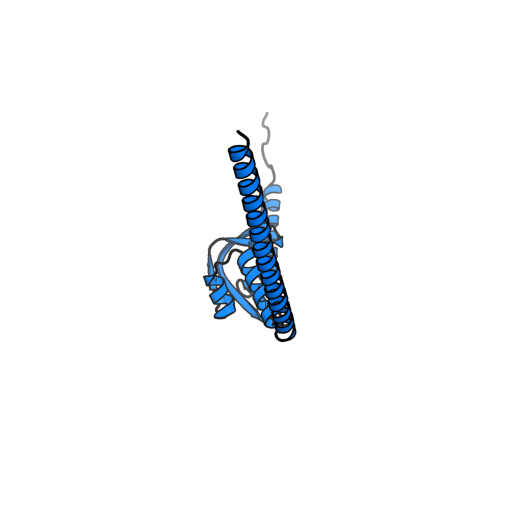 123 ? -7.674 -0.657 19.702 1.00 96.69 123 ASN A C 1
ATOM 1019 O O . ASN A 1 123 ? -8.690 -0.738 20.388 1.00 96.69 123 ASN A O 1
ATOM 1023 N N . ARG A 1 124 ? -7.302 -1.629 18.854 1.00 95.44 124 ARG A N 1
ATOM 1024 C CA . ARG A 1 124 ? -8.060 -2.869 18.571 1.00 95.44 124 ARG A CA 1
ATOM 1025 C C . ARG A 1 124 ? -9.382 -2.669 17.815 1.00 95.44 124 ARG A C 1
ATOM 1027 O O . ARG A 1 124 ? -10.117 -3.635 17.639 1.00 95.44 124 ARG A O 1
ATOM 1034 N N . GLN A 1 125 ? -9.664 -1.463 17.331 1.00 96.62 125 GLN A N 1
ATOM 1035 C CA . GLN A 1 125 ? -10.789 -1.168 16.448 1.00 96.62 125 GLN A CA 1
ATOM 1036 C C . GLN A 1 125 ? -10.307 -1.041 14.992 1.00 96.62 125 GLN A C 1
ATOM 1038 O O . GLN A 1 125 ? -9.281 -0.401 14.763 1.00 96.62 125 GLN A O 1
ATOM 1043 N N . PRO A 1 126 ? -11.003 -1.598 13.984 1.00 96.75 126 PRO A N 1
ATOM 1044 C CA . PRO A 1 126 ? -10.678 -1.369 12.577 1.00 96.75 126 PRO A CA 1
ATOM 1045 C C . PRO A 1 126 ? -10.586 0.125 12.233 1.00 96.75 126 PRO A C 1
ATOM 1047 O O . PRO A 1 126 ? -11.475 0.907 12.566 1.00 96.75 126 PRO A O 1
ATOM 1050 N N . ILE A 1 127 ? -9.535 0.529 11.514 1.00 96.56 127 ILE A N 1
ATOM 1051 C CA . ILE A 1 127 ? -9.251 1.949 11.249 1.00 96.56 127 ILE A CA 1
ATOM 1052 C C . ILE A 1 127 ? -10.394 2.678 10.522 1.00 96.56 127 ILE A C 1
ATOM 1054 O O . ILE A 1 127 ? -10.651 3.851 10.784 1.00 96.56 127 ILE A O 1
ATOM 1058 N N . GLY A 1 128 ? -11.112 1.979 9.638 1.00 95.69 128 GLY A N 1
ATOM 1059 C CA . GLY A 1 128 ? -12.268 2.536 8.932 1.00 95.69 128 GLY A CA 1
ATOM 1060 C C . GLY A 1 128 ? -13.447 2.834 9.862 1.00 95.69 128 GLY A C 1
ATOM 1061 O O . GLY A 1 128 ? -14.085 3.872 9.726 1.00 95.69 128 GLY A O 1
ATOM 1062 N N . GLU A 1 129 ? -13.715 1.964 10.838 1.00 97.19 129 GLU A N 1
ATOM 1063 C CA . GLU A 1 129 ? -14.759 2.201 11.845 1.00 97.19 129 GLU A CA 1
ATOM 1064 C C . GLU A 1 129 ? -14.382 3.365 12.753 1.00 97.19 129 GLU A C 1
ATOM 1066 O O . GLU A 1 129 ? -15.194 4.262 12.978 1.00 97.19 129 GLU A O 1
ATOM 1071 N N . TRP A 1 130 ? -13.121 3.410 13.183 1.00 97.62 130 TRP A N 1
ATOM 1072 C CA . TRP A 1 130 ? -12.623 4.517 13.987 1.00 97.62 130 TRP A CA 1
ATOM 1073 C C . TRP A 1 130 ? -12.772 5.859 13.259 1.00 97.62 130 TRP A C 1
ATOM 1075 O O . TRP A 1 130 ? -13.245 6.830 13.849 1.00 97.62 130 TRP A O 1
ATOM 1085 N N . PHE A 1 131 ? -12.445 5.929 11.962 1.00 97.44 131 PHE A N 1
ATOM 1086 C CA . PHE A 1 131 ? -12.643 7.149 11.173 1.00 97.44 131 PHE A CA 1
ATOM 1087 C C . PHE A 1 131 ? -14.107 7.588 11.114 1.00 97.44 131 PHE A C 1
ATOM 1089 O O . PHE A 1 131 ? -14.380 8.779 11.288 1.00 97.44 131 PHE A O 1
ATOM 1096 N N . LYS A 1 132 ? -15.040 6.646 10.932 1.00 96.94 132 LYS A N 1
ATOM 1097 C CA . LYS A 1 132 ? -16.480 6.936 10.941 1.00 96.94 132 LYS A CA 1
ATOM 1098 C C . LYS A 1 132 ? -16.923 7.508 12.281 1.00 96.94 132 LYS A C 1
ATOM 1100 O O . LYS A 1 132 ? -17.630 8.512 12.309 1.00 96.94 132 LYS A O 1
ATOM 1105 N N . GLU A 1 133 ? -16.460 6.937 13.390 1.00 96.38 133 GLU A N 1
ATOM 1106 C CA . GLU A 1 133 ? -16.762 7.471 14.718 1.00 96.38 133 GLU A CA 1
ATOM 1107 C C . GLU A 1 133 ? -16.225 8.888 14.920 1.00 96.38 133 GLU A C 1
ATOM 1109 O O . GLU A 1 133 ? -16.937 9.748 15.441 1.00 96.38 133 GLU A O 1
ATOM 1114 N N . GLN A 1 134 ? -14.981 9.159 14.509 1.00 95.50 134 GLN A N 1
ATOM 1115 C CA . GLN A 1 134 ? -14.424 10.509 14.615 1.00 95.50 134 GLN A CA 1
ATOM 1116 C C . GLN A 1 134 ? -15.183 11.508 13.737 1.00 95.50 134 GLN A C 1
ATOM 1118 O O . GLN A 1 134 ? -15.375 12.663 14.124 1.00 95.50 134 GLN A O 1
ATOM 1123 N N . TRP A 1 135 ? -15.639 11.074 12.564 1.00 94.56 135 TRP A N 1
ATOM 1124 C CA . TRP A 1 135 ? -16.430 11.900 11.664 1.00 94.56 135 TRP A CA 1
ATOM 1125 C C . TRP A 1 135 ? -17.813 12.228 12.230 1.00 94.56 135 TRP A C 1
ATOM 1127 O O . TRP A 1 135 ? -18.233 13.387 12.191 1.00 94.56 135 TRP A O 1
ATOM 1137 N N . GLU A 1 136 ? -18.499 11.249 12.816 1.00 94.56 136 GLU A N 1
ATOM 1138 C CA . GLU A 1 136 ? -19.802 11.476 13.441 1.00 94.56 136 GLU A CA 1
ATOM 1139 C C . GLU A 1 136 ? -19.695 12.356 14.692 1.00 94.56 136 GLU A C 1
ATOM 1141 O O . GLU A 1 136 ? -20.487 13.288 14.845 1.00 94.56 136 GLU A O 1
ATOM 1146 N N . LYS A 1 137 ? -18.659 12.175 15.525 1.00 93.56 137 LYS A N 1
ATOM 1147 C CA . LYS A 1 137 ? -18.368 13.082 16.655 1.00 93.56 137 LYS A CA 1
ATOM 1148 C C . LYS A 1 137 ? -18.169 14.523 16.183 1.00 93.56 137 LYS A C 1
ATOM 1150 O O . LYS A 1 137 ? -18.731 15.454 16.762 1.00 93.56 137 LYS A O 1
ATOM 1155 N N . LEU A 1 138 ? -17.416 14.710 15.097 1.00 90.25 138 LEU A N 1
ATOM 1156 C CA . LEU A 1 138 ? -17.205 16.027 14.498 1.00 90.25 138 LEU A CA 1
ATOM 1157 C C . LEU A 1 138 ? -18.524 16.639 13.995 1.00 90.25 138 LEU A C 1
ATOM 1159 O O . LEU A 1 138 ? -18.783 17.818 14.229 1.00 90.25 138 LEU A O 1
ATOM 1163 N N . ARG A 1 139 ? -19.377 15.852 13.326 1.00 89.31 139 ARG A N 1
ATOM 1164 C CA . ARG A 1 139 ? -20.681 16.316 12.821 1.00 89.31 139 ARG A CA 1
ATOM 1165 C C . ARG A 1 139 ? -21.656 16.682 13.935 1.00 89.31 139 ARG A C 1
ATOM 1167 O O . ARG A 1 139 ? -22.335 17.700 13.821 1.00 89.31 139 ARG A O 1
ATOM 1174 N N . GLN A 1 140 ? -21.729 15.880 14.994 1.00 88.12 140 GLN A N 1
ATOM 1175 C CA . GLN A 1 140 ? -22.591 16.154 16.145 1.00 88.12 140 GLN A CA 1
ATOM 1176 C C . GLN A 1 140 ? -22.173 17.438 16.865 1.00 88.12 140 GLN A C 1
ATOM 1178 O O . GLN A 1 140 ? -23.033 18.269 17.149 1.00 88.12 140 GLN A O 1
ATOM 1183 N N . GLY A 1 141 ? -20.869 17.658 17.068 1.00 82.25 141 GLY A N 1
ATOM 1184 C CA . GLY A 1 141 ? -20.366 18.903 17.658 1.00 82.25 141 GLY A CA 1
ATOM 1185 C C . GLY A 1 141 ? -20.742 20.148 16.845 1.00 82.25 141 GLY A C 1
ATOM 1186 O O . GLY A 1 141 ? -21.119 21.168 17.413 1.00 82.25 141 GLY A O 1
ATOM 1187 N N . LEU A 1 142 ? -20.728 20.055 15.509 1.00 79.69 142 LEU A N 1
ATOM 1188 C CA . LEU A 1 142 ? -21.170 21.149 14.634 1.00 79.69 142 LEU A CA 1
ATOM 1189 C C . LEU A 1 142 ? -22.684 21.398 14.707 1.00 79.69 142 LEU A C 1
ATOM 1191 O O . LEU A 1 142 ? -23.103 22.552 14.657 1.00 79.69 142 LEU A O 1
ATOM 1195 N N . ARG A 1 143 ? -23.505 20.345 14.834 1.00 76.19 143 ARG A N 1
ATOM 1196 C CA . ARG A 1 143 ? -24.962 20.490 15.011 1.00 76.19 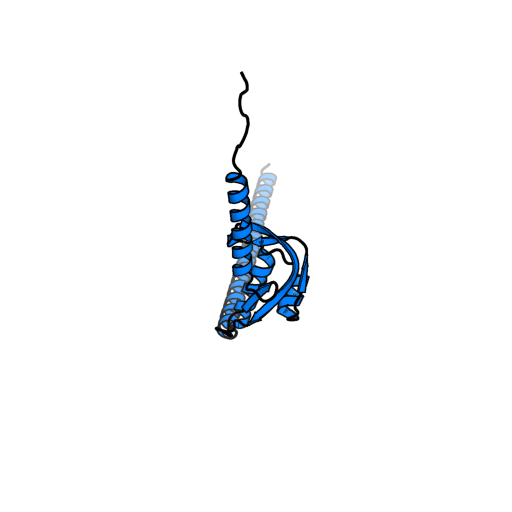143 ARG A CA 1
ATOM 1197 C C . ARG A 1 143 ? -25.308 21.133 16.351 1.00 76.19 143 ARG A C 1
ATOM 1199 O O . ARG A 1 143 ? -26.105 22.060 16.367 1.00 76.19 143 ARG A O 1
ATOM 1206 N N . GLN A 1 144 ? -24.660 20.716 17.439 1.00 70.94 144 GLN A N 1
ATOM 1207 C CA . GLN A 1 144 ? -24.862 21.314 18.764 1.00 70.94 144 GLN A CA 1
ATOM 1208 C C . GLN A 1 144 ? -24.492 22.805 18.789 1.00 70.94 144 GLN A C 1
ATOM 1210 O O . GLN A 1 144 ? -25.226 23.603 19.359 1.00 70.94 144 GLN A O 1
ATOM 1215 N N . LEU A 1 145 ? -23.413 23.201 18.100 1.00 66.81 145 LEU A N 1
ATOM 1216 C CA . LEU A 1 145 ? -23.029 24.612 17.966 1.00 66.81 145 LEU A CA 1
ATOM 1217 C C . LEU A 1 145 ? -24.036 25.431 17.130 1.00 66.81 145 LEU A C 1
ATOM 1219 O O . LEU A 1 145 ? -24.185 26.631 17.338 1.00 66.81 145 LEU A O 1
ATOM 1223 N N . ALA A 1 146 ? -24.711 24.798 16.165 1.00 64.38 146 ALA A N 1
ATOM 1224 C CA . ALA A 1 146 ? -25.728 25.440 15.329 1.00 64.38 146 ALA A CA 1
ATOM 1225 C C . ALA A 1 146 ? -27.112 25.520 16.006 1.00 64.38 146 ALA A C 1
ATOM 1227 O O . ALA A 1 146 ? -27.907 26.391 15.656 1.00 64.38 146 ALA A O 1
ATOM 1228 N N . GLU A 1 147 ? -27.394 24.626 16.959 1.00 61.22 147 GLU A N 1
ATOM 1229 C CA . GLU A 1 147 ? -28.653 24.548 17.713 1.00 61.22 147 GLU A CA 1
ATOM 1230 C C . GLU A 1 147 ? -28.630 25.312 19.051 1.00 61.22 147 GLU A C 1
ATOM 1232 O O . GLU A 1 147 ? -29.679 25.429 19.691 1.00 61.22 147 GLU A O 1
ATOM 1237 N N . GLU A 1 148 ? -27.494 25.893 19.471 1.00 51.59 148 GLU A N 1
ATOM 1238 C CA . GLU A 1 148 ? -27.491 26.822 20.608 1.00 51.59 148 GLU A CA 1
ATOM 1239 C C . GLU A 1 148 ? -28.474 27.981 20.341 1.00 51.59 148 GLU A C 1
ATOM 1241 O O . GLU A 1 148 ? -28.358 28.691 19.332 1.00 51.59 148 GLU A O 1
ATOM 1246 N N . PRO A 1 149 ? -29.476 28.207 21.215 1.00 51.44 149 PRO A N 1
ATOM 1247 C CA . PRO A 1 149 ? -30.499 29.193 20.942 1.00 51.44 149 PRO A CA 1
ATOM 1248 C C . PRO A 1 149 ? -29.876 30.584 20.967 1.00 51.44 149 PRO A C 1
ATOM 1250 O O . PRO A 1 149 ? -29.278 30.989 21.962 1.00 51.44 149 PRO A O 1
ATOM 1253 N N . ARG A 1 150 ? -30.155 31.387 19.938 1.00 57.81 150 ARG A N 1
ATOM 1254 C CA . ARG A 1 150 ? -30.142 32.856 20.025 1.00 57.81 150 ARG A CA 1
ATOM 1255 C C . ARG A 1 150 ? -31.211 33.332 21.033 1.00 57.81 150 ARG A C 1
ATOM 1257 O O . ARG A 1 150 ? -32.188 33.970 20.662 1.00 57.81 150 ARG A O 1
ATOM 1264 N N . LYS A 1 151 ? -31.064 32.998 22.315 1.00 56.16 151 LYS A N 1
ATOM 1265 C CA . LYS A 1 151 ? -31.753 33.597 23.466 1.00 56.16 151 LYS A CA 1
ATOM 1266 C C . LYS A 1 151 ? -30.654 34.378 24.190 1.00 56.16 151 LYS A C 1
ATOM 1268 O O . LYS A 1 151 ? -29.674 33.785 24.598 1.00 56.16 151 LYS A O 1
ATOM 1273 N N . SER A 1 152 ? -30.652 35.693 24.338 1.00 58.00 152 SER A N 1
ATOM 1274 C CA . SER A 1 152 ? -31.730 36.665 24.433 1.00 58.00 152 SER A CA 1
ATOM 1275 C C . SER A 1 152 ? -31.141 38.061 24.187 1.00 58.00 152 SER A C 1
ATOM 1277 O O . SER A 1 152 ? -30.244 38.484 24.914 1.00 58.00 152 SER A O 1
ATOM 1279 N N . ARG A 1 153 ? -31.673 38.825 23.232 1.00 55.50 153 ARG A N 1
ATOM 1280 C CA . ARG A 1 153 ? -31.655 40.293 23.325 1.00 55.50 153 ARG A CA 1
ATOM 1281 C C . ARG A 1 153 ? -33.101 40.742 23.415 1.00 55.50 153 ARG A C 1
ATOM 1283 O O . ARG A 1 153 ? -33.729 41.069 22.416 1.00 55.50 153 ARG A O 1
ATOM 1290 N N . GLY A 1 154 ? -33.637 40.651 24.630 1.00 53.34 154 GLY A N 1
ATOM 1291 C CA . GLY A 1 154 ? -34.872 41.338 24.970 1.00 53.34 154 GLY A CA 1
ATOM 1292 C C . GLY A 1 154 ? -34.640 42.834 24.791 1.00 53.34 154 GLY A C 1
ATOM 1293 O O . GLY A 1 154 ? -33.784 43.411 25.460 1.00 53.34 154 GLY A O 1
ATOM 1294 N N . PHE A 1 155 ? -35.371 43.424 23.850 1.00 56.34 155 PHE A N 1
ATOM 1295 C CA . PHE A 1 155 ? -35.608 44.859 23.783 1.00 56.34 155 PHE A CA 1
ATOM 1296 C C . PHE A 1 155 ? -36.160 45.333 25.135 1.00 56.34 155 PHE A C 1
ATOM 1298 O O . PHE A 1 155 ? -37.095 44.727 25.659 1.00 56.34 155 PHE A O 1
ATOM 1305 N N . ARG A 1 156 ? -35.616 46.422 25.684 1.00 53.91 156 ARG A N 1
ATOM 1306 C CA . ARG A 1 156 ? -36.345 47.258 26.644 1.00 53.91 156 ARG A CA 1
ATOM 1307 C C . ARG A 1 156 ? -36.610 48.598 25.967 1.00 53.91 156 ARG A C 1
ATOM 1309 O O . ARG A 1 156 ? -35.670 49.191 25.439 1.00 53.91 156 ARG A O 1
ATOM 1316 N N . MET A 1 157 ? -37.892 48.962 25.920 1.00 49.31 157 MET A N 1
ATOM 1317 C CA . MET A 1 157 ? -38.391 50.305 25.610 1.00 49.31 157 MET A CA 1
ATOM 1318 C C . MET A 1 157 ? -38.127 51.244 26.782 1.00 49.31 157 MET A C 1
ATOM 1320 O O . MET A 1 157 ? -38.077 50.731 27.926 1.00 49.31 157 MET A O 1
#

Sequence (157 aa):
IDELKAKMQQMQEQHSKQIRNLQGIHNQELEAKDKEISRLNAILEKAFNWFPLLKEMLRMEKLCYAIGFTKDMINSLLTKKEAIRCNGRIYSEEHKRKFDIKNDIFKVEKNPTDDSKLILTINRQPIGEWFKEQWEKLRQGLRQLAEEPRKSRGFRM

Organism: NCBI:txid357276

Foldseek 3Di:
DVVVVVVVVVVVVVVVVVVVVVVVVVVVVVVVVVVVVVVVVVVVVVVCVVQLLVVQLVVVLVVCVQQPDDPVCSCCARVVQHKDFDFDWTADPVVRDIDGDDRWIWHWDQDPVHNSHIFIDTNNHGPVVVVVVRVVVVVVVVVVVVPPDPDDDDDDD